Protein AF-W1PPG0-F1 (afdb_monomer_lite)

Radius of gyration: 16.61 Å; chains: 1; bounding box: 39×31×43 Å

Sequence (129 aa):
MTYHSLPLGDLSLLHAANICTERLAMVAVKHGFYNYLLRDAPNLDAKDSEFIEAVNESPDDVDWLTKAPKVLADVVESIVGAVFVDFDRNFIFFGMFSACFLSPSTSQEPLKTIYSLSSKSVVKRKGSN

pLDDT: mean 70.2, std 15.59, range [37.06, 93.12]

Organism: Amborella trichopoda (NCBI:txid13333)

Foldseek 3Di:
DDPVPDDPVLVVLVVCVLLDLLLQLLLLLVVVVVVVDDDPCPPVCPLQVVQSVLCVVCVLPRDPVSDHDSVSNVVSVVVLVVVCVVVVNPVVVSVVCCCVSSVPPPDPPDSVVSVVVVVVVVVVVVPPD

Structure (mmCIF, N/CA/C/O backbone):
data_AF-W1PPG0-F1
#
_entry.id   AF-W1PPG0-F1
#
loop_
_atom_site.group_PDB
_atom_site.id
_atom_site.type_symbol
_atom_site.label_atom_id
_atom_site.label_alt_id
_atom_site.label_comp_id
_atom_site.label_asym_id
_atom_site.label_entity_id
_atom_site.label_seq_id
_atom_site.pdbx_PDB_ins_code
_atom_site.Cartn_x
_atom_site.Cartn_y
_atom_site.Cartn_z
_atom_site.occupancy
_atom_site.B_iso_or_equiv
_atom_site.auth_seq_id
_atom_site.auth_comp_id
_atom_site.auth_asym_id
_atom_site.auth_atom_id
_atom_site.pdbx_PDB_model_num
ATOM 1 N N . MET A 1 1 ? 11.111 12.548 -15.185 1.00 42.28 1 MET A N 1
ATOM 2 C CA . MET A 1 1 ? 12.584 12.478 -15.071 1.00 42.28 1 MET A CA 1
ATOM 3 C C . MET A 1 1 ? 12.985 11.015 -15.069 1.00 42.28 1 MET A C 1
ATOM 5 O O . MET A 1 1 ? 12.408 10.254 -14.309 1.00 42.28 1 MET A O 1
ATOM 9 N N . THR A 1 2 ? 13.891 10.604 -15.949 1.00 43.47 2 THR A N 1
ATOM 10 C CA . THR A 1 2 ? 14.351 9.212 -16.060 1.00 43.47 2 THR A CA 1
ATOM 11 C C . THR A 1 2 ? 15.441 8.930 -15.028 1.00 43.47 2 THR A C 1
ATOM 13 O O . THR A 1 2 ? 16.481 9.579 -15.044 1.00 43.47 2 THR A O 1
ATOM 16 N N . TYR A 1 3 ? 15.225 7.938 -14.163 1.00 54.56 3 TYR A N 1
ATOM 17 C CA . TYR A 1 3 ? 16.116 7.502 -13.072 1.00 54.56 3 TYR A CA 1
ATOM 18 C C . TYR A 1 3 ? 17.468 6.900 -13.520 1.00 54.56 3 TYR A C 1
ATOM 20 O O . TYR A 1 3 ? 18.195 6.326 -12.716 1.00 54.56 3 TYR A O 1
ATOM 28 N N . HIS A 1 4 ? 17.825 7.037 -14.799 1.00 54.91 4 HIS A N 1
ATOM 29 C CA . HIS A 1 4 ? 18.949 6.351 -15.442 1.00 54.91 4 HIS A CA 1
ATOM 30 C C . HIS A 1 4 ? 20.344 6.785 -14.966 1.00 54.91 4 HIS A C 1
ATOM 32 O O . HIS A 1 4 ? 21.317 6.114 -15.295 1.00 54.91 4 HIS A O 1
ATOM 38 N N . SER A 1 5 ? 20.461 7.878 -14.208 1.00 59.47 5 SER A N 1
ATOM 39 C CA . SER A 1 5 ? 21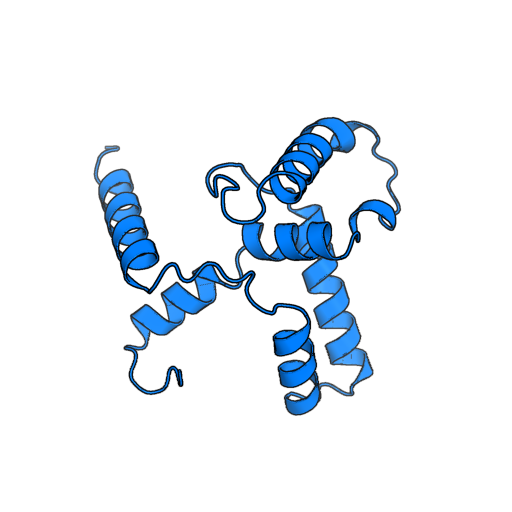.747 8.431 -13.759 1.00 59.47 5 SER A CA 1
ATOM 40 C C . SER A 1 5 ? 21.970 8.360 -12.245 1.00 59.47 5 SER A C 1
ATOM 42 O O . SER A 1 5 ? 22.908 8.982 -11.750 1.00 59.47 5 SER A O 1
ATOM 44 N N . LEU A 1 6 ? 21.108 7.667 -11.493 1.00 65.62 6 LEU A N 1
ATOM 45 C CA . LEU A 1 6 ? 21.263 7.548 -10.042 1.00 65.62 6 LEU A CA 1
ATOM 46 C C . LEU A 1 6 ? 22.181 6.370 -9.668 1.00 65.62 6 LEU A C 1
ATOM 48 O O . LEU A 1 6 ? 22.064 5.295 -10.261 1.00 65.62 6 LEU A O 1
ATOM 52 N N . PRO A 1 7 ? 23.065 6.535 -8.665 1.00 74.44 7 PRO A N 1
ATOM 53 C CA . PRO A 1 7 ? 23.816 5.432 -8.077 1.00 74.44 7 PRO A CA 1
ATOM 54 C C . PRO A 1 7 ? 22.894 4.298 -7.608 1.00 74.44 7 PRO A C 1
ATOM 56 O O . PRO A 1 7 ? 21.794 4.540 -7.111 1.00 74.44 7 PRO A O 1
ATOM 59 N N . LEU A 1 8 ? 23.361 3.048 -7.693 1.00 70.44 8 LEU A N 1
ATOM 60 C CA . LEU A 1 8 ? 22.568 1.862 -7.332 1.00 70.44 8 LEU A CA 1
ATOM 61 C C . LEU A 1 8 ? 22.054 1.900 -5.875 1.00 70.44 8 LEU A C 1
ATOM 63 O O . LEU A 1 8 ? 20.953 1.431 -5.582 1.00 70.44 8 LEU A O 1
ATOM 67 N N . GLY A 1 9 ? 22.830 2.509 -4.970 1.00 68.75 9 GLY A N 1
ATOM 68 C CA . GLY A 1 9 ? 22.429 2.741 -3.578 1.00 68.75 9 GLY A CA 1
ATOM 69 C C . GLY A 1 9 ? 21.269 3.732 -3.440 1.00 68.75 9 GLY A C 1
ATOM 70 O O . GLY A 1 9 ? 20.344 3.487 -2.668 1.00 68.75 9 GLY A O 1
ATOM 71 N N . ASP A 1 10 ? 21.259 4.793 -4.245 1.00 67.94 10 ASP A N 1
ATOM 72 C CA . ASP A 1 10 ? 20.203 5.809 -4.236 1.00 67.94 10 ASP A CA 1
ATOM 73 C C . ASP A 1 10 ? 18.919 5.291 -4.892 1.00 67.94 10 ASP A C 1
ATOM 75 O O . ASP A 1 10 ? 17.824 5.584 -4.418 1.00 67.94 10 ASP A O 1
ATOM 79 N N . LEU A 1 11 ? 19.039 4.453 -5.929 1.00 66.56 11 LEU A N 1
ATOM 80 C CA . LEU A 1 11 ? 17.904 3.726 -6.508 1.00 66.56 11 LEU A CA 1
ATOM 81 C C . LEU A 1 11 ? 17.260 2.779 -5.492 1.00 66.56 11 LEU A C 1
ATOM 83 O O . LEU A 1 11 ? 16.037 2.718 -5.401 1.00 66.56 11 LEU A O 1
ATOM 87 N N . SER A 1 12 ? 18.075 2.077 -4.703 1.00 67.38 12 SER A N 1
ATOM 88 C CA . SER A 1 12 ? 17.583 1.174 -3.656 1.00 67.38 12 SER A CA 1
ATOM 89 C C . SER A 1 12 ? 16.862 1.938 -2.541 1.00 67.38 12 SER A C 1
ATOM 91 O O . SER A 1 12 ? 15.810 1.504 -2.077 1.00 67.38 12 SER A O 1
ATOM 93 N N . LEU A 1 13 ? 17.387 3.100 -2.138 1.00 67.75 13 LEU A N 1
ATOM 94 C CA . LEU A 1 13 ? 16.743 3.978 -1.154 1.00 67.75 13 LEU A CA 1
ATOM 95 C C . LEU A 1 13 ? 15.439 4.579 -1.679 1.00 67.75 13 LEU A C 1
ATOM 97 O O . LEU A 1 13 ? 14.446 4.614 -0.957 1.00 67.75 13 LEU A O 1
ATOM 101 N N . LEU A 1 14 ? 15.424 5.019 -2.936 1.00 67.62 14 LEU A N 1
ATOM 102 C CA . LEU A 1 14 ? 14.225 5.533 -3.585 1.00 67.62 14 LEU A CA 1
ATOM 103 C C . LEU A 1 14 ? 13.149 4.447 -3.712 1.00 67.62 14 LEU A C 1
ATOM 105 O O . LEU A 1 14 ? 11.981 4.698 -3.437 1.00 67.62 14 LEU A O 1
ATOM 109 N N . HIS A 1 15 ? 13.548 3.233 -4.089 1.00 68.75 15 HIS A N 1
ATOM 110 C CA . HIS A 1 15 ? 12.657 2.081 -4.142 1.00 68.75 15 HIS A CA 1
ATOM 111 C C . HIS A 1 15 ? 12.074 1.769 -2.761 1.00 68.75 15 HIS A C 1
ATOM 113 O O . HIS A 1 15 ? 10.861 1.648 -2.624 1.00 68.75 15 HIS A O 1
ATOM 119 N N . ALA A 1 16 ? 12.914 1.714 -1.723 1.00 66.94 16 ALA A N 1
ATOM 120 C CA . ALA A 1 16 ? 12.466 1.483 -0.352 1.00 66.94 16 ALA A CA 1
ATOM 121 C C . ALA A 1 16 ? 11.517 2.582 0.154 1.00 66.94 16 ALA A C 1
ATOM 123 O O . ALA A 1 16 ? 10.581 2.281 0.881 1.00 66.94 16 ALA A O 1
ATOM 124 N N . ALA A 1 17 ? 11.726 3.838 -0.245 1.00 67.62 17 ALA A N 1
ATOM 125 C CA . ALA A 1 17 ? 10.855 4.954 0.123 1.00 67.62 17 ALA A CA 1
ATOM 126 C C . ALA A 1 17 ? 9.517 4.967 -0.638 1.00 67.62 17 ALA A C 1
ATOM 128 O O . ALA A 1 17 ? 8.542 5.532 -0.144 1.00 67.62 17 ALA A O 1
ATOM 129 N N . ASN A 1 18 ? 9.471 4.369 -1.833 1.00 68.56 18 ASN A N 1
ATOM 130 C CA . ASN A 1 18 ? 8.266 4.298 -2.661 1.00 68.56 18 ASN A CA 1
ATOM 131 C C . ASN A 1 18 ? 7.437 3.031 -2.406 1.00 68.56 18 ASN A C 1
ATOM 133 O O . ASN A 1 18 ? 6.225 3.062 -2.592 1.00 68.56 18 ASN A O 1
ATOM 137 N N . ILE A 1 19 ? 8.073 1.938 -1.977 1.00 73.62 19 ILE A N 1
ATOM 138 C CA . ILE A 1 19 ? 7.437 0.638 -1.709 1.00 73.62 19 ILE A CA 1
ATOM 139 C C . ILE A 1 19 ? 7.626 0.271 -0.232 1.00 73.62 19 ILE A C 1
ATOM 141 O O . ILE A 1 19 ? 8.122 -0.800 0.112 1.00 73.62 19 ILE A O 1
ATOM 145 N N . CYS A 1 20 ? 7.283 1.199 0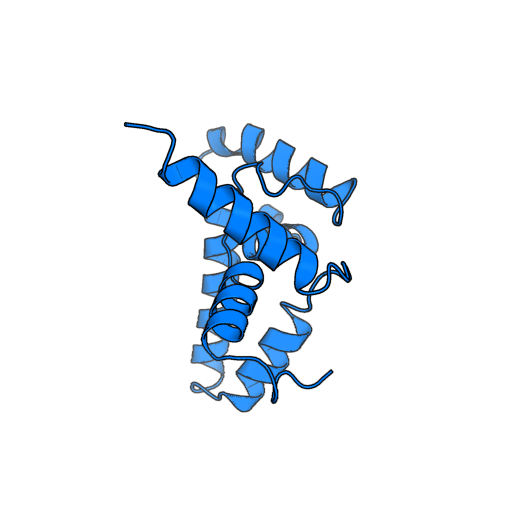.661 1.00 80.56 20 CYS A N 1
ATOM 146 C CA . CYS A 1 20 ? 7.178 0.910 2.087 1.00 80.56 20 CYS A CA 1
ATOM 147 C C . CYS A 1 20 ? 5.717 0.697 2.492 1.00 80.56 20 CYS A C 1
ATOM 149 O O . CYS A 1 20 ? 4.795 1.179 1.828 1.00 80.56 20 CYS A O 1
ATOM 151 N N . THR A 1 21 ? 5.520 -0.003 3.610 1.00 84.50 21 THR A N 1
ATOM 152 C CA . THR A 1 21 ? 4.202 -0.292 4.199 1.00 84.50 21 THR A CA 1
ATOM 153 C C . THR A 1 21 ? 3.342 0.965 4.295 1.00 84.50 21 THR A C 1
ATOM 155 O O . THR A 1 21 ? 2.164 0.934 3.966 1.00 84.50 21 THR A O 1
ATOM 158 N N . GLU A 1 22 ? 3.934 2.089 4.696 1.00 83.94 22 GLU A N 1
ATOM 159 C CA . GLU A 1 22 ? 3.253 3.370 4.852 1.00 83.94 22 GLU A CA 1
ATOM 160 C C . GLU A 1 22 ? 2.712 3.881 3.513 1.00 83.94 22 GLU A C 1
ATOM 162 O O . GLU A 1 22 ? 1.537 4.228 3.417 1.00 83.94 22 GLU A O 1
ATOM 167 N N . ARG A 1 23 ? 3.521 3.847 2.445 1.00 81.62 23 ARG A N 1
ATOM 168 C CA . ARG A 1 23 ? 3.082 4.265 1.105 1.00 81.62 23 ARG A CA 1
ATOM 169 C C . ARG A 1 23 ? 1.989 3.361 0.556 1.00 81.62 23 ARG A C 1
ATOM 171 O O . ARG A 1 23 ? 1.008 3.861 0.012 1.00 81.62 23 ARG A O 1
ATOM 178 N N . LEU A 1 24 ? 2.133 2.050 0.717 1.00 85.81 24 LEU A N 1
ATOM 179 C CA . LEU A 1 24 ? 1.127 1.095 0.254 1.00 85.81 24 LEU A CA 1
ATOM 180 C C . LEU A 1 24 ? -0.180 1.240 1.044 1.00 85.81 24 LEU A C 1
ATOM 182 O O . LEU A 1 24 ? -1.257 1.232 0.454 1.00 85.81 24 LEU A O 1
ATOM 186 N N . ALA A 1 25 ? -0.106 1.479 2.353 1.00 86.81 25 ALA A N 1
ATOM 187 C CA . ALA A 1 25 ? -1.282 1.762 3.164 1.00 86.81 25 ALA A CA 1
ATOM 188 C C . ALA A 1 25 ? -1.980 3.062 2.730 1.00 86.81 25 ALA A C 1
ATOM 190 O O . ALA A 1 25 ? -3.201 3.075 2.603 1.00 86.81 25 ALA A O 1
ATOM 191 N N . MET A 1 26 ? -1.235 4.129 2.419 1.00 84.62 26 MET A N 1
ATOM 192 C CA . MET A 1 26 ? -1.810 5.369 1.875 1.00 84.62 26 MET A CA 1
ATOM 193 C C . MET A 1 26 ? -2.529 5.141 0.539 1.00 84.62 26 MET A C 1
ATOM 195 O O . MET A 1 26 ? -3.610 5.687 0.326 1.00 84.62 26 MET A O 1
ATOM 199 N N . VAL A 1 27 ? -1.966 4.314 -0.352 1.00 85.75 27 VAL A N 1
ATOM 200 C CA . VAL A 1 27 ? -2.633 3.902 -1.602 1.00 85.75 27 VAL A CA 1
ATOM 201 C C . VAL A 1 27 ? -3.956 3.201 -1.283 1.00 85.75 27 VAL A C 1
ATOM 203 O O . VAL A 1 27 ? -4.980 3.516 -1.889 1.00 85.75 27 VAL A O 1
ATOM 206 N N . ALA A 1 28 ? -3.971 2.311 -0.289 1.00 88.00 28 ALA A N 1
ATOM 207 C CA . ALA A 1 28 ? -5.188 1.623 0.125 1.00 88.00 28 ALA A CA 1
ATOM 208 C C . ALA A 1 28 ? -6.282 2.586 0.608 1.00 88.00 28 ALA A C 1
ATOM 210 O O . ALA A 1 28 ? -7.449 2.413 0.250 1.00 88.00 28 ALA A O 1
ATOM 211 N N . VAL A 1 29 ? -5.911 3.614 1.379 1.00 86.69 29 VAL A N 1
ATOM 212 C CA . VAL A 1 29 ? -6.844 4.656 1.838 1.00 86.69 29 VAL A CA 1
ATOM 213 C C . VAL A 1 29 ? -7.352 5.489 0.664 1.00 86.69 29 VAL A C 1
ATOM 215 O O . VAL A 1 29 ? -8.562 5.626 0.498 1.00 86.69 29 VAL A O 1
ATOM 218 N N . LYS A 1 30 ? -6.451 5.959 -0.208 1.00 84.88 30 LYS A N 1
ATOM 219 C CA . LYS A 1 30 ? -6.786 6.762 -1.395 1.00 84.88 30 LYS A CA 1
ATOM 220 C C . LYS A 1 30 ? -7.795 6.068 -2.314 1.00 84.88 30 LYS A C 1
ATOM 222 O O . LYS A 1 30 ? -8.647 6.728 -2.902 1.00 84.88 30 LYS A O 1
ATOM 227 N N . HIS A 1 31 ? -7.698 4.747 -2.449 1.00 85.81 31 HIS A N 1
ATOM 228 C CA . HIS A 1 31 ? -8.615 3.947 -3.263 1.00 85.81 31 HIS A CA 1
ATOM 229 C C . HIS A 1 31 ? -9.812 3.381 -2.480 1.00 85.81 31 HIS A C 1
ATOM 231 O O . HIS A 1 31 ? -10.649 2.690 -3.059 1.00 85.81 31 HIS A O 1
ATOM 237 N N . GLY A 1 32 ? -9.923 3.675 -1.181 1.00 85.31 32 GLY A N 1
ATOM 238 C CA . GLY A 1 32 ? -11.039 3.241 -0.342 1.00 85.31 32 GLY A CA 1
ATOM 239 C C . GLY A 1 32 ? -11.067 1.738 -0.053 1.00 85.31 32 GLY A C 1
ATOM 240 O O . GLY A 1 32 ? -12.124 1.210 0.288 1.00 85.31 32 GLY A O 1
ATOM 241 N N . PHE A 1 33 ? -9.937 1.030 -0.170 1.00 85.75 33 PHE A N 1
ATOM 242 C CA . PHE A 1 33 ? -9.876 -0.427 0.029 1.00 85.75 33 PHE A CA 1
ATOM 243 C C . PHE A 1 33 ? -10.212 -0.868 1.445 1.00 85.75 33 PHE A C 1
ATOM 245 O O . PHE A 1 33 ? -10.706 -1.978 1.632 1.00 85.75 33 PHE A O 1
ATOM 252 N N . TYR A 1 34 ? -10.028 0.014 2.425 1.00 81.19 34 TYR A N 1
ATOM 253 C CA . TYR A 1 34 ? -10.445 -0.240 3.798 1.00 81.19 34 TYR A CA 1
ATOM 254 C C . TYR A 1 34 ? -11.918 -0.662 3.908 1.00 81.19 34 TYR A C 1
ATOM 256 O O . TYR A 1 34 ? -12.243 -1.571 4.666 1.00 81.19 34 TYR A O 1
ATOM 264 N N . ASN A 1 35 ? -12.799 -0.071 3.094 1.00 79.31 35 ASN A N 1
ATOM 265 C CA . ASN A 1 35 ? -14.240 -0.335 3.134 1.00 79.31 35 ASN A CA 1
ATOM 266 C C . ASN A 1 35 ? -14.625 -1.731 2.622 1.00 79.31 35 ASN A C 1
ATOM 268 O O . ASN A 1 35 ? -15.749 -2.175 2.839 1.00 79.31 35 ASN A O 1
ATOM 272 N N . TYR A 1 36 ? -13.711 -2.416 1.932 1.00 79.75 36 TYR A N 1
ATOM 273 C CA . TYR A 1 36 ? -13.945 -3.731 1.334 1.00 79.75 36 TYR A CA 1
ATOM 274 C C . TYR A 1 36 ? -13.260 -4.862 2.108 1.00 79.75 36 TYR A C 1
ATOM 276 O O . TYR A 1 36 ? -13.314 -6.021 1.694 1.00 79.75 36 TYR A O 1
ATOM 284 N N . LEU A 1 37 ? -12.617 -4.546 3.235 1.00 77.38 37 LEU A N 1
ATOM 285 C CA . LEU A 1 37 ? -11.995 -5.545 4.088 1.00 77.38 37 LEU A CA 1
ATOM 286 C C . LEU A 1 37 ? -13.055 -6.354 4.838 1.00 77.38 37 LEU A C 1
ATOM 288 O O . LEU A 1 37 ? -13.771 -5.837 5.693 1.00 77.38 37 LEU A O 1
ATOM 292 N N . LEU A 1 38 ? -13.102 -7.657 4.565 1.00 74.19 38 LEU A N 1
ATOM 293 C CA . LEU A 1 38 ? -13.847 -8.610 5.382 1.00 74.19 38 LEU A CA 1
ATOM 294 C C . LEU A 1 38 ? -13.086 -8.818 6.697 1.00 74.19 38 LEU A C 1
ATOM 296 O O . LEU A 1 38 ? -11.981 -9.361 6.691 1.00 74.19 38 LEU A O 1
ATOM 300 N N . ARG A 1 39 ? -13.650 -8.364 7.822 1.00 70.25 39 ARG A N 1
ATOM 301 C CA . ARG A 1 39 ? -12.994 -8.421 9.138 1.00 70.25 39 ARG A CA 1
ATOM 302 C C . ARG A 1 39 ? -13.870 -9.112 10.175 1.00 70.25 39 ARG A C 1
ATOM 304 O O . ARG A 1 39 ? -15.041 -8.780 10.312 1.00 70.25 39 ARG A O 1
ATOM 311 N N . ASP A 1 40 ? -13.251 -10.003 10.947 1.00 65.88 40 ASP A N 1
ATOM 312 C CA . ASP A 1 40 ? -13.802 -10.608 12.172 1.00 65.88 40 ASP A CA 1
ATOM 313 C C . ASP A 1 40 ? -13.079 -10.047 13.418 1.00 65.88 40 ASP A C 1
ATOM 315 O O . ASP A 1 40 ? -12.710 -10.755 14.353 1.00 65.88 40 ASP A O 1
ATOM 319 N N . ALA A 1 41 ? -12.734 -8.755 13.368 1.00 63.47 41 ALA A N 1
ATOM 320 C CA . ALA A 1 41 ? -11.896 -8.092 14.365 1.00 63.47 41 ALA A CA 1
ATOM 321 C C . ALA A 1 41 ? -12.253 -6.595 14.492 1.00 63.47 41 ALA A C 1
ATOM 323 O O . ALA A 1 41 ? -11.543 -5.749 13.944 1.00 63.47 41 ALA A O 1
ATOM 324 N N . PRO A 1 42 ? -13.317 -6.242 15.239 1.00 59.94 42 PRO A N 1
ATOM 325 C CA . PRO A 1 42 ? -13.749 -4.848 15.440 1.00 59.94 42 PRO A CA 1
ATOM 326 C C . PRO A 1 42 ? -12.707 -3.980 16.175 1.00 59.94 42 PRO A C 1
ATOM 328 O O . PRO A 1 42 ? -12.773 -2.756 16.189 1.00 59.94 42 PRO A O 1
ATOM 331 N N . ASN A 1 43 ? -11.695 -4.604 16.781 1.00 59.44 43 ASN A N 1
ATOM 332 C CA . ASN A 1 43 ? -10.694 -3.939 17.616 1.00 59.44 43 ASN A CA 1
ATOM 333 C C . ASN A 1 43 ? -9.580 -3.254 16.797 1.00 59.44 43 ASN A C 1
ATOM 335 O O . ASN A 1 43 ? -8.778 -2.518 17.372 1.00 59.44 43 ASN A O 1
ATOM 339 N N . LEU A 1 44 ? -9.492 -3.518 15.484 1.00 60.81 44 LEU A N 1
ATOM 340 C CA . LEU A 1 44 ? -8.556 -2.826 14.585 1.00 60.81 44 LEU A CA 1
ATOM 341 C C . LEU A 1 44 ? -9.044 -1.419 14.196 1.00 60.81 44 LEU A C 1
ATOM 343 O O . LEU A 1 44 ? -8.245 -0.602 13.747 1.00 60.81 44 LEU A O 1
ATOM 347 N N . ASP A 1 45 ? -10.320 -1.103 14.431 1.00 64.25 45 ASP A N 1
ATOM 348 C CA . ASP A 1 45 ? -10.953 0.091 13.869 1.00 64.25 45 ASP A CA 1
ATOM 349 C C . ASP A 1 45 ? -10.391 1.409 14.405 1.00 64.25 45 ASP A C 1
ATOM 351 O O . ASP A 1 45 ? -10.265 2.356 13.642 1.00 64.25 45 ASP A O 1
ATOM 355 N N . ALA A 1 46 ? -10.004 1.494 15.681 1.00 66.12 46 ALA A N 1
ATOM 356 C CA . ALA A 1 46 ? -9.600 2.779 16.260 1.00 66.12 46 ALA A CA 1
ATOM 357 C C . ALA A 1 46 ? -8.274 3.310 15.681 1.00 66.12 46 ALA A C 1
ATOM 359 O O . ALA A 1 46 ? -8.182 4.480 15.322 1.00 66.12 46 ALA A O 1
ATOM 360 N N . LYS A 1 47 ? -7.256 2.447 15.562 1.00 67.25 47 LYS A N 1
ATOM 361 C CA . LYS A 1 47 ? -5.936 2.835 15.028 1.00 67.25 47 LYS A CA 1
ATOM 362 C C . LYS A 1 47 ? -5.943 2.959 13.512 1.00 67.25 47 LYS A C 1
ATOM 364 O O . LYS A 1 47 ? -5.273 3.831 12.967 1.00 67.25 47 LYS A O 1
ATOM 369 N N . ASP A 1 48 ? -6.697 2.092 12.842 1.00 74.19 48 ASP A N 1
ATOM 370 C CA . ASP A 1 48 ? -6.827 2.155 11.394 1.00 74.19 48 ASP A CA 1
ATOM 371 C C . ASP A 1 48 ? -7.612 3.413 10.995 1.00 74.19 48 ASP A C 1
ATOM 373 O O . ASP A 1 48 ? -7.218 4.091 10.051 1.00 74.19 48 ASP A O 1
ATOM 377 N N . SER A 1 49 ? -8.656 3.782 11.752 1.00 76.62 49 SER A N 1
ATOM 378 C CA . SER A 1 49 ? -9.446 4.996 11.511 1.00 76.62 49 SER A CA 1
ATOM 379 C C . SER A 1 49 ? -8.638 6.276 11.703 1.00 76.62 49 SER A C 1
ATOM 381 O O . SER A 1 49 ? -8.751 7.160 10.866 1.00 76.62 49 SER A O 1
ATOM 383 N N . GLU A 1 50 ? -7.802 6.374 12.742 1.00 80.44 50 GLU A N 1
ATOM 384 C CA . GLU A 1 50 ? -6.928 7.541 12.959 1.00 80.44 50 GLU A CA 1
ATOM 385 C C . GLU A 1 50 ? -5.950 7.729 11.787 1.00 80.44 50 GLU A C 1
ATOM 387 O O . GLU A 1 50 ? -5.783 8.834 11.273 1.00 80.44 50 GLU A O 1
ATOM 392 N N . PHE A 1 51 ? -5.355 6.634 11.298 1.00 83.06 51 PHE A N 1
ATOM 393 C CA . PHE A 1 51 ? -4.493 6.678 10.116 1.00 83.06 51 PHE A CA 1
ATOM 394 C C . PHE A 1 51 ? -5.269 7.079 8.853 1.00 83.06 51 PHE A C 1
ATOM 396 O O . PHE A 1 51 ? -4.792 7.889 8.063 1.00 83.06 51 PHE A O 1
ATOM 403 N N . ILE A 1 52 ? -6.466 6.524 8.651 1.00 81.88 52 ILE A N 1
ATOM 404 C CA . ILE A 1 52 ? -7.323 6.835 7.499 1.00 81.88 52 ILE A CA 1
ATOM 405 C C . ILE A 1 52 ? -7.746 8.305 7.505 1.00 81.88 52 ILE A C 1
ATOM 407 O O . ILE A 1 52 ? -7.709 8.950 6.460 1.00 81.88 52 ILE A O 1
ATOM 411 N N . GLU A 1 53 ? -8.135 8.830 8.663 1.00 82.56 53 GLU A N 1
ATOM 412 C CA . GLU A 1 53 ? -8.520 10.228 8.844 1.00 82.56 53 GLU A CA 1
ATOM 413 C C . GLU A 1 53 ? -7.338 11.155 8.552 1.00 82.56 53 GLU A C 1
ATOM 415 O O . GLU A 1 53 ? -7.462 12.028 7.696 1.00 82.56 53 GLU A O 1
ATOM 420 N N . ALA A 1 54 ? -6.159 10.877 9.120 1.00 80.62 54 ALA A N 1
ATOM 421 C CA . ALA A 1 54 ? -4.944 11.649 8.859 1.00 80.62 54 ALA A CA 1
ATOM 422 C C . ALA A 1 54 ? -4.563 11.683 7.365 1.00 80.62 54 ALA A C 1
ATOM 424 O O . ALA A 1 54 ? -4.199 12.733 6.833 1.00 80.62 54 ALA A O 1
ATOM 425 N N . VAL A 1 55 ? -4.676 10.548 6.662 1.00 80.75 55 VAL A N 1
ATOM 426 C CA . VAL A 1 55 ? -4.416 10.470 5.213 1.00 80.75 55 VAL A CA 1
ATOM 427 C C . VAL A 1 55 ? -5.461 11.242 4.401 1.00 80.75 55 VAL A C 1
ATOM 429 O O . VAL A 1 55 ? -5.113 11.835 3.381 1.00 80.75 55 VAL A O 1
ATOM 432 N N . ASN A 1 56 ? -6.726 11.241 4.825 1.00 79.94 56 ASN A N 1
ATOM 433 C CA . ASN A 1 56 ? 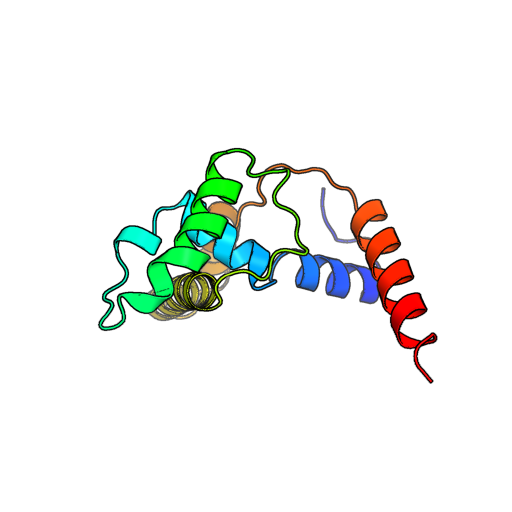-7.798 11.958 4.135 1.00 79.94 56 ASN A CA 1
ATOM 434 C C . ASN A 1 56 ? -7.745 13.476 4.360 1.00 79.94 56 ASN A C 1
ATOM 436 O O . ASN A 1 56 ? -8.074 14.224 3.440 1.00 79.94 56 ASN A O 1
ATOM 440 N N . GLU A 1 57 ? -7.350 13.934 5.550 1.00 80.31 57 GLU A N 1
ATOM 441 C CA . GLU A 1 57 ? -7.223 15.362 5.867 1.00 80.31 57 GLU A CA 1
ATOM 442 C C . GLU A 1 57 ? -6.035 16.005 5.148 1.00 80.31 57 GLU A C 1
ATOM 444 O O . GLU A 1 57 ? -6.179 17.067 4.541 1.00 80.31 57 GLU A O 1
ATOM 449 N N . SER A 1 58 ? -4.876 15.341 5.186 1.00 71.56 58 SER A N 1
ATOM 450 C CA . SER A 1 58 ? -3.614 15.891 4.690 1.00 71.56 58 SER A CA 1
ATOM 451 C C . SER A 1 58 ? -2.732 14.792 4.088 1.00 71.56 58 SER A C 1
ATOM 453 O O . SER A 1 58 ? -1.744 14.386 4.701 1.00 71.56 58 SER A O 1
ATOM 455 N N . PRO A 1 59 ? -3.023 14.316 2.862 1.00 65.25 59 PRO A N 1
ATOM 456 C CA . PRO A 1 59 ? -2.317 13.188 2.243 1.00 65.25 59 PRO A CA 1
ATOM 457 C C . PRO A 1 59 ? -0.812 13.423 2.043 1.00 65.25 59 PRO A C 1
ATOM 459 O O . PRO A 1 59 ? -0.053 12.458 1.953 1.00 65.25 59 PRO A O 1
ATOM 462 N N . ASP A 1 60 ? -0.370 14.681 1.985 1.00 63.50 60 ASP A N 1
ATOM 463 C CA . ASP A 1 60 ? 1.043 15.044 1.823 1.00 63.50 60 ASP A CA 1
ATOM 464 C C . ASP A 1 60 ? 1.765 15.314 3.156 1.00 63.50 60 ASP A C 1
ATOM 466 O O . ASP A 1 60 ? 2.994 15.341 3.181 1.00 63.50 60 ASP A O 1
ATOM 470 N N . ASP A 1 61 ? 1.012 15.459 4.249 1.00 60.56 61 ASP A N 1
ATOM 471 C CA . ASP A 1 61 ? 1.493 15.862 5.581 1.00 60.56 61 ASP A CA 1
ATOM 472 C C . ASP A 1 61 ? 1.338 14.739 6.621 1.00 60.56 61 ASP A C 1
ATOM 474 O O . ASP A 1 61 ? 1.604 14.930 7.809 1.00 60.56 61 ASP A O 1
ATOM 478 N N . VAL A 1 62 ? 0.923 13.545 6.177 1.00 62.59 62 VAL A N 1
ATOM 479 C CA . VAL A 1 62 ? 0.866 12.350 7.021 1.00 62.59 62 VAL A CA 1
ATOM 480 C C . VAL A 1 62 ? 2.262 12.100 7.569 1.00 62.59 62 VAL A C 1
ATOM 482 O O . VAL A 1 62 ? 3.186 11.768 6.818 1.00 62.59 62 VAL A O 1
ATOM 485 N N . ASP A 1 63 ? 2.417 12.267 8.884 1.00 62.31 63 ASP A N 1
ATOM 486 C CA . ASP A 1 63 ? 3.683 11.999 9.543 1.00 62.31 63 ASP A CA 1
ATOM 487 C C . ASP A 1 63 ? 4.033 10.531 9.294 1.00 62.31 63 ASP A C 1
ATOM 489 O O . ASP A 1 63 ? 3.380 9.611 9.791 1.00 62.31 63 ASP A O 1
ATOM 493 N N . TRP A 1 64 ? 5.067 10.306 8.491 1.00 57.16 64 TRP A N 1
ATOM 494 C CA . TRP A 1 64 ? 5.593 8.985 8.146 1.00 57.16 64 TRP A CA 1
ATOM 495 C C . TRP A 1 64 ? 6.083 8.221 9.386 1.00 57.16 64 TRP A C 1
ATOM 497 O O . TRP A 1 64 ? 6.389 7.032 9.303 1.00 57.16 64 TRP A O 1
ATOM 507 N N . LEU A 1 65 ? 6.176 8.898 10.537 1.00 53.06 65 LEU A N 1
ATOM 508 C CA . LEU A 1 65 ? 6.456 8.305 11.838 1.00 53.06 65 LEU A CA 1
ATOM 509 C C . LEU A 1 65 ? 5.240 7.587 12.451 1.00 53.06 65 LEU A C 1
ATOM 511 O O . LEU A 1 65 ? 5.405 6.746 13.340 1.00 53.06 65 LEU A O 1
ATOM 515 N N . THR A 1 66 ? 4.031 7.882 11.968 1.00 65.44 66 THR A N 1
ATOM 516 C CA . THR A 1 66 ? 2.804 7.184 12.355 1.00 65.44 66 THR A CA 1
ATOM 517 C C . THR A 1 66 ? 2.828 5.794 11.736 1.00 65.44 66 THR A C 1
ATOM 519 O O . THR A 1 66 ? 2.793 5.629 10.518 1.00 65.44 66 THR A O 1
ATOM 522 N N . LYS A 1 67 ? 2.935 4.764 12.578 1.00 77.62 67 LYS A N 1
ATOM 523 C CA . LYS A 1 67 ? 3.042 3.381 12.110 1.00 77.62 67 LYS A CA 1
ATOM 524 C C . LYS A 1 67 ? 1.769 2.982 11.362 1.00 77.62 67 LYS A C 1
ATOM 526 O O . LYS A 1 67 ? 0.730 2.786 11.989 1.00 77.62 67 LYS A O 1
ATOM 531 N N . ALA A 1 68 ? 1.882 2.819 10.047 1.00 80.62 68 ALA A N 1
ATOM 532 C CA . ALA A 1 68 ? 0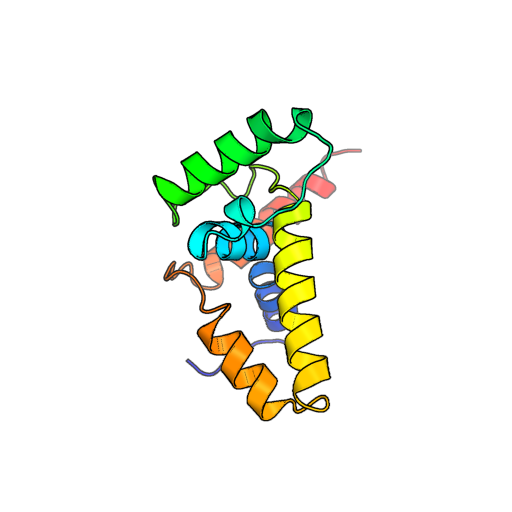.751 2.479 9.199 1.00 80.62 68 ALA A CA 1
ATOM 533 C C . ALA A 1 68 ? 0.166 1.089 9.524 1.00 80.62 68 ALA A C 1
ATOM 535 O O . ALA A 1 68 ? 0.910 0.164 9.891 1.00 80.62 68 ALA A O 1
ATOM 536 N N . PRO A 1 69 ? -1.153 0.900 9.340 1.00 84.12 69 PRO A N 1
ATOM 537 C CA . PRO A 1 69 ? -1.787 -0.406 9.427 1.00 84.12 69 PRO A CA 1
ATOM 538 C C . PRO A 1 69 ? -1.235 -1.354 8.365 1.00 84.12 69 PRO A C 1
ATOM 540 O O . PRO A 1 69 ? -1.468 -1.184 7.169 1.00 84.12 69 PRO A O 1
ATOM 543 N N . LYS A 1 70 ? -0.526 -2.400 8.798 1.00 86.81 70 LYS A N 1
ATOM 544 C CA . LYS A 1 70 ? 0.078 -3.370 7.874 1.00 86.81 70 LYS A CA 1
ATOM 545 C C . LYS A 1 70 ? -0.962 -4.040 6.967 1.00 86.81 70 LYS A C 1
ATOM 547 O O . LYS A 1 70 ? -0.696 -4.250 5.792 1.00 86.81 70 LYS A O 1
ATOM 552 N N . VAL A 1 71 ? -2.162 -4.292 7.490 1.00 86.25 71 VAL A N 1
ATOM 553 C CA . VAL A 1 71 ? -3.261 -4.909 6.735 1.00 86.25 71 VAL A CA 1
ATOM 554 C C . VAL A 1 71 ? -3.608 -4.131 5.461 1.00 86.25 71 VAL A C 1
ATOM 556 O O . VAL A 1 71 ? -3.892 -4.739 4.437 1.00 86.25 71 VAL A O 1
ATOM 559 N N . LEU A 1 72 ? -3.530 -2.798 5.485 1.00 87.38 72 LEU A N 1
ATOM 560 C CA . LEU A 1 72 ? -3.806 -1.967 4.313 1.00 87.38 72 LEU A CA 1
ATOM 561 C C . LEU A 1 72 ? -2.742 -2.148 3.225 1.00 87.38 72 LEU A C 1
ATOM 563 O O . LEU A 1 72 ? -3.076 -2.242 2.045 1.00 87.38 72 LEU A O 1
ATOM 567 N N . ALA A 1 73 ? -1.472 -2.234 3.624 1.00 88.19 73 ALA A N 1
ATOM 568 C CA . ALA A 1 73 ? -0.381 -2.529 2.705 1.00 88.19 73 ALA A CA 1
ATOM 569 C C . ALA A 1 73 ? -0.507 -3.945 2.124 1.00 88.19 73 ALA A C 1
ATOM 571 O O . ALA A 1 73 ? -0.458 -4.104 0.906 1.00 88.19 73 ALA A O 1
ATOM 572 N N . ASP A 1 74 ? -0.759 -4.945 2.975 1.00 88.62 74 ASP A N 1
ATOM 573 C CA . ASP A 1 74 ? -0.900 -6.349 2.571 1.00 88.62 74 ASP A CA 1
ATOM 574 C C . ASP A 1 74 ? -2.043 -6.526 1.541 1.00 88.62 74 ASP A C 1
ATOM 576 O O . ASP A 1 74 ? -1.933 -7.329 0.611 1.00 88.62 74 ASP A O 1
ATOM 580 N N . VAL A 1 75 ? -3.130 -5.748 1.646 1.00 89.69 75 VAL A N 1
ATOM 581 C CA . VAL A 1 75 ? -4.228 -5.729 0.657 1.00 89.69 75 VAL A CA 1
ATOM 582 C C . VAL A 1 75 ? -3.763 -5.202 -0.693 1.00 89.69 75 VAL A C 1
ATOM 584 O O . VAL A 1 75 ? -4.060 -5.805 -1.723 1.00 89.69 75 VAL A O 1
ATOM 587 N N . VAL A 1 76 ? -3.029 -4.090 -0.705 1.00 89.25 76 VAL A N 1
ATOM 588 C CA . VAL A 1 76 ? -2.488 -3.508 -1.939 1.00 89.25 76 VAL A CA 1
ATOM 589 C C . VAL A 1 76 ? -1.517 -4.480 -2.603 1.00 89.25 76 VAL A C 1
ATOM 591 O O . VAL A 1 76 ? -1.647 -4.733 -3.799 1.00 89.25 76 VAL A O 1
ATOM 594 N N . GLU A 1 77 ? -0.610 -5.090 -1.838 1.00 88.50 77 GLU A N 1
ATOM 595 C CA . GLU A 1 77 ? 0.298 -6.130 -2.337 1.00 88.50 77 GLU A CA 1
ATOM 596 C C . GLU A 1 77 ? -0.468 -7.332 -2.900 1.00 88.50 77 GLU A C 1
ATOM 598 O O . GLU A 1 77 ? -0.126 -7.840 -3.969 1.00 88.50 77 GLU A O 1
ATOM 603 N N . SER A 1 78 ? -1.544 -7.750 -2.230 1.00 91.44 78 SER A N 1
ATOM 604 C CA . SER A 1 78 ? -2.389 -8.860 -2.679 1.00 91.44 78 SER A CA 1
ATOM 605 C C . SER A 1 78 ? -3.113 -8.547 -3.991 1.00 91.44 78 SER A C 1
ATOM 607 O O . SER A 1 78 ? -3.140 -9.394 -4.880 1.00 91.44 78 SER A O 1
ATOM 609 N N . ILE A 1 79 ? -3.655 -7.334 -4.157 1.00 89.44 79 ILE A N 1
ATOM 610 C CA . ILE A 1 79 ? -4.292 -6.891 -5.411 1.00 89.44 79 ILE A CA 1
ATOM 611 C C . ILE A 1 79 ? -3.262 -6.853 -6.541 1.00 89.44 79 ILE A C 1
ATOM 613 O O . ILE A 1 79 ? -3.499 -7.394 -7.619 1.00 89.44 79 ILE A O 1
ATOM 617 N N . VAL A 1 80 ? -2.101 -6.248 -6.284 1.00 87.94 80 VAL A N 1
ATOM 618 C CA . VAL A 1 80 ? -0.995 -6.164 -7.245 1.00 87.94 80 VAL A CA 1
ATOM 619 C C . VAL A 1 80 ? -0.534 -7.566 -7.662 1.00 87.94 80 VAL A C 1
ATOM 621 O O . VAL A 1 80 ? -0.351 -7.825 -8.853 1.00 87.94 80 VAL A O 1
ATOM 624 N N . GLY A 1 81 ? -0.406 -8.492 -6.709 1.00 89.25 81 GLY A N 1
ATOM 625 C CA . GLY A 1 81 ? -0.066 -9.890 -6.963 1.00 89.25 81 GLY A CA 1
ATOM 626 C C . GLY A 1 81 ? -1.142 -10.641 -7.750 1.00 89.25 81 GLY A C 1
ATOM 627 O O . GLY A 1 81 ? -0.814 -11.366 -8.688 1.00 89.25 81 GLY A O 1
ATOM 628 N N . ALA A 1 82 ? -2.421 -10.438 -7.423 1.00 91.44 82 ALA A N 1
ATOM 629 C CA . ALA A 1 82 ? -3.540 -11.054 -8.131 1.00 91.44 82 ALA A CA 1
ATOM 630 C C . ALA A 1 82 ? -3.601 -10.598 -9.595 1.00 91.44 82 ALA A C 1
ATOM 632 O O . ALA A 1 82 ? -3.669 -11.436 -10.489 1.00 91.44 82 ALA A O 1
ATOM 633 N N . VAL A 1 83 ? -3.474 -9.290 -9.846 1.00 88.94 83 VAL A N 1
ATOM 634 C CA . VAL A 1 83 ? -3.372 -8.733 -11.204 1.00 88.94 83 VAL A CA 1
ATOM 635 C C . VAL A 1 83 ? -2.148 -9.307 -11.920 1.00 88.94 83 VAL A C 1
ATOM 637 O O . VAL A 1 83 ? -2.242 -9.746 -13.057 1.00 88.94 83 VAL A O 1
ATOM 640 N N . PHE A 1 84 ? -0.987 -9.387 -11.271 1.00 88.69 84 PHE A N 1
ATOM 641 C CA . PHE A 1 84 ? 0.195 -9.966 -11.914 1.00 88.69 84 PHE A CA 1
ATOM 642 C C . PHE A 1 84 ? -0.020 -11.417 -12.380 1.00 88.69 84 PHE A C 1
ATOM 644 O O . PHE A 1 84 ? 0.441 -11.790 -13.460 1.00 88.69 84 PHE A O 1
ATOM 651 N N . VAL A 1 85 ? -0.724 -12.228 -11.586 1.00 93.12 85 VAL A N 1
ATOM 652 C CA . VAL A 1 85 ? -1.053 -13.616 -11.941 1.00 93.12 85 VAL A CA 1
ATOM 653 C C . VAL A 1 85 ? -2.112 -13.686 -13.045 1.00 93.12 85 VAL A C 1
ATOM 655 O O . VAL A 1 85 ? -1.936 -14.476 -13.967 1.00 93.12 85 VAL A O 1
ATOM 658 N N . ASP A 1 86 ? -3.156 -12.855 -12.983 1.00 92.50 86 ASP A N 1
ATOM 659 C CA . ASP A 1 86 ? -4.253 -12.812 -13.968 1.00 92.50 86 ASP A CA 1
ATOM 660 C C . ASP A 1 86 ? -3.763 -12.437 -15.378 1.00 92.50 86 ASP A C 1
ATOM 662 O O . ASP A 1 86 ? -4.245 -12.952 -16.382 1.00 92.50 86 ASP A O 1
ATOM 666 N N . PHE A 1 87 ? -2.719 -11.607 -15.458 1.00 88.75 87 PHE A N 1
ATOM 667 C CA . PHE A 1 87 ? -2.095 -11.185 -16.715 1.00 88.75 87 PHE A CA 1
ATOM 668 C C . PHE A 1 87 ? -0.922 -12.079 -17.153 1.00 88.75 87 PHE A C 1
ATOM 670 O O . PHE A 1 87 ? 0.025 -11.590 -17.775 1.00 88.75 87 PHE A O 1
ATOM 677 N N . ASP A 1 88 ? -0.933 -13.371 -16.812 1.00 90.94 88 ASP A N 1
ATOM 678 C CA . ASP A 1 88 ? 0.104 -14.346 -17.192 1.00 90.94 88 ASP A CA 1
ATOM 679 C C . ASP A 1 88 ? 1.540 -13.895 -16.858 1.00 90.94 88 ASP A C 1
ATOM 681 O O . ASP A 1 88 ? 2.506 -14.237 -17.547 1.00 90.94 88 ASP A O 1
ATOM 685 N N . ARG A 1 89 ? 1.712 -13.123 -15.775 1.00 88.00 89 ARG A N 1
ATOM 686 C CA . ARG A 1 89 ? 3.003 -12.545 -15.360 1.00 88.00 89 ARG A CA 1
ATOM 687 C C . ARG A 1 89 ? 3.606 -11.585 -16.397 1.00 88.00 89 ARG A C 1
ATOM 689 O O . ARG A 1 89 ? 4.828 -11.472 -16.525 1.00 88.00 89 ARG A O 1
ATOM 696 N N . ASN A 1 90 ? 2.767 -10.866 -17.141 1.00 88.00 90 ASN A N 1
ATOM 697 C CA . ASN A 1 90 ? 3.204 -9.871 -18.116 1.00 88.00 90 ASN A CA 1
ATOM 698 C C . ASN A 1 90 ? 3.749 -8.603 -17.430 1.00 88.00 90 ASN A C 1
ATOM 700 O O . ASN A 1 90 ? 2.998 -7.742 -16.971 1.00 88.00 90 ASN A O 1
ATOM 704 N N . PHE A 1 91 ? 5.076 -8.458 -17.417 1.00 82.38 91 PHE A N 1
ATOM 705 C CA . PHE A 1 91 ? 5.765 -7.328 -16.783 1.00 82.38 91 PHE A CA 1
ATOM 706 C C . PHE A 1 91 ? 5.471 -5.958 -17.412 1.00 82.38 91 PHE A C 1
ATOM 708 O O . PHE A 1 91 ? 5.583 -4.944 -16.726 1.00 82.38 91 PHE A O 1
ATOM 715 N N . ILE A 1 92 ? 5.082 -5.899 -18.690 1.00 82.44 92 ILE A N 1
ATOM 716 C CA . ILE A 1 92 ? 4.741 -4.632 -19.356 1.00 82.44 92 ILE A CA 1
ATOM 717 C C . ILE A 1 92 ? 3.404 -4.126 -18.820 1.00 82.44 92 ILE A C 1
ATOM 719 O O . ILE A 1 92 ? 3.299 -2.978 -18.386 1.00 82.44 92 ILE A O 1
ATOM 723 N N . PHE A 1 93 ? 2.397 -5.002 -18.800 1.00 77.69 93 PHE A N 1
ATOM 724 C CA . PHE A 1 93 ? 1.089 -4.671 -18.245 1.00 77.69 93 PHE A CA 1
ATOM 725 C C . PHE A 1 93 ? 1.189 -4.371 -16.747 1.00 77.69 93 PHE A C 1
ATOM 727 O O . PHE A 1 93 ? 0.652 -3.371 -16.279 1.00 77.69 93 PHE A O 1
ATOM 734 N N . PHE A 1 94 ? 1.958 -5.177 -16.015 1.00 79.25 94 PHE A N 1
ATOM 735 C CA . PHE A 1 94 ? 2.244 -4.955 -14.604 1.00 79.25 94 PHE A CA 1
ATOM 736 C C . PHE A 1 94 ? 2.892 -3.593 -14.339 1.00 79.25 94 PHE A C 1
ATOM 738 O O . PHE A 1 94 ? 2.485 -2.894 -13.414 1.00 79.25 94 PHE A O 1
ATOM 745 N N . GLY A 1 95 ? 3.877 -3.195 -15.148 1.00 76.38 95 GLY A N 1
ATOM 746 C CA . GLY A 1 95 ? 4.525 -1.890 -15.035 1.00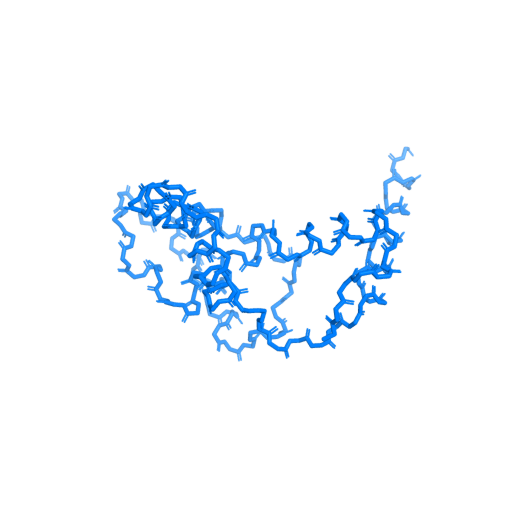 76.38 95 GLY A CA 1
ATOM 747 C C . GLY A 1 95 ? 3.555 -0.737 -15.290 1.00 76.38 95 GLY A C 1
ATOM 748 O O . GLY A 1 95 ? 3.563 0.241 -14.548 1.00 76.38 95 GLY A O 1
ATOM 749 N N . MET A 1 96 ? 2.676 -0.871 -16.286 1.00 79.06 96 MET A N 1
ATOM 750 C CA . MET A 1 96 ? 1.645 0.126 -16.591 1.00 79.06 96 MET A CA 1
ATOM 751 C C . MET A 1 96 ? 0.601 0.229 -15.472 1.00 79.06 96 MET A C 1
ATOM 753 O O . MET A 1 96 ? 0.303 1.330 -15.010 1.00 79.06 96 MET A O 1
ATOM 757 N N . PHE A 1 97 ? 0.101 -0.912 -14.991 1.00 78.00 97 PHE A N 1
ATOM 758 C CA . PHE A 1 97 ? -0.819 -0.978 -13.860 1.00 78.00 97 PHE A CA 1
ATOM 759 C C . PHE A 1 97 ? -0.186 -0.362 -12.615 1.00 78.00 97 PHE A C 1
ATOM 761 O O . PHE A 1 97 ? -0.747 0.566 -12.049 1.00 78.00 97 PHE A O 1
ATOM 768 N N . SER A 1 98 ? 1.017 -0.799 -12.239 1.00 72.69 98 SER A N 1
ATOM 769 C CA . SER A 1 98 ? 1.728 -0.300 -11.060 1.00 72.69 98 SER A CA 1
ATOM 770 C C . SER A 1 98 ? 2.025 1.194 -11.158 1.00 72.69 98 SER A C 1
ATOM 772 O O . SER A 1 98 ? 1.873 1.903 -10.173 1.00 72.69 98 SER A O 1
ATOM 774 N N . ALA A 1 99 ? 2.388 1.710 -12.335 1.00 76.12 99 ALA A N 1
ATOM 775 C CA . ALA A 1 99 ? 2.621 3.140 -12.523 1.00 76.12 99 ALA A CA 1
ATOM 776 C C . ALA A 1 99 ? 1.343 3.973 -12.339 1.00 76.12 99 ALA A C 1
ATOM 778 O O . ALA A 1 99 ? 1.397 5.044 -11.740 1.00 76.12 99 ALA A O 1
ATOM 779 N N . CYS A 1 100 ? 0.192 3.498 -12.820 1.00 72.44 100 CYS A N 1
ATOM 780 C CA . CYS A 1 100 ? -1.091 4.176 -12.621 1.00 72.44 100 CYS A CA 1
ATOM 781 C C . CYS A 1 100 ? -1.625 4.016 -11.191 1.00 72.44 100 CYS A C 1
ATOM 783 O O . CYS A 1 100 ? -2.167 4.958 -10.621 1.00 72.44 100 CYS A O 1
ATOM 785 N N . PHE A 1 101 ? -1.468 2.826 -10.621 1.00 70.56 101 PHE A N 1
ATOM 786 C CA . PHE A 1 101 ? -2.061 2.412 -9.354 1.00 70.56 101 PHE A CA 1
ATOM 787 C C . PHE A 1 101 ? -1.263 2.897 -8.145 1.00 70.56 101 PHE A C 1
ATOM 789 O O . PHE A 1 101 ? -1.816 3.448 -7.202 1.00 70.56 101 PHE A O 1
ATOM 796 N N . LEU A 1 102 ? 0.060 2.758 -8.210 1.00 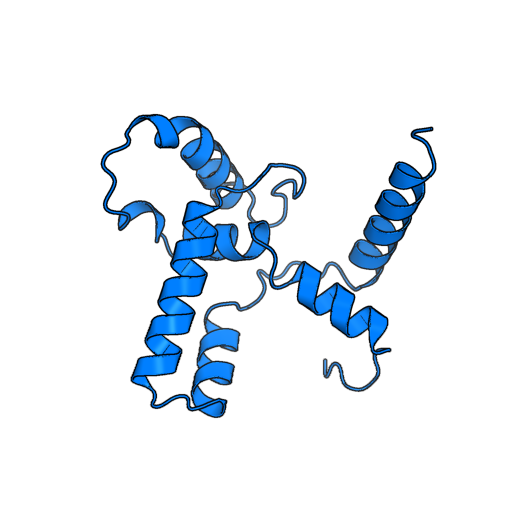71.94 102 LEU A N 1
ATOM 797 C CA . LEU A 1 102 ? 1.003 3.233 -7.198 1.00 71.94 102 LEU A CA 1
ATOM 798 C C . LEU A 1 102 ? 1.546 4.621 -7.544 1.00 71.94 102 LEU A C 1
ATOM 800 O O . LEU A 1 102 ? 2.571 5.014 -6.986 1.00 71.94 102 LEU A O 1
ATOM 804 N N . SER A 1 103 ? 0.908 5.343 -8.482 1.00 62.72 103 SER A N 1
ATOM 805 C CA . SER A 1 103 ? 1.326 6.692 -8.872 1.00 62.72 103 SER A CA 1
ATOM 806 C C . SER A 1 103 ? 1.631 7.492 -7.608 1.00 62.72 103 SER A C 1
ATOM 808 O O . SER A 1 103 ? 0.740 7.613 -6.756 1.00 62.72 103 SER A O 1
ATOM 810 N N . PRO A 1 104 ? 2.868 7.998 -7.451 1.00 54.06 104 PRO A N 1
ATOM 811 C CA . PRO A 1 104 ? 3.238 8.703 -6.241 1.00 54.06 104 PRO A CA 1
ATOM 812 C C . PRO A 1 104 ? 2.255 9.857 -6.067 1.00 54.06 104 PRO A C 1
ATOM 814 O O . PRO A 1 104 ? 2.059 10.645 -6.998 1.00 54.06 104 PRO A O 1
ATOM 817 N N . SER A 1 105 ? 1.611 9.936 -4.892 1.00 49.88 105 SER A N 1
ATOM 818 C CA . SER A 1 105 ? 0.988 11.194 -4.472 1.00 49.88 105 SER A CA 1
ATOM 819 C C . SER A 1 105 ? 2.045 12.260 -4.688 1.00 49.88 105 SER A C 1
ATOM 821 O O . SER A 1 105 ? 3.211 12.044 -4.351 1.00 49.88 105 SER A O 1
ATOM 823 N N . THR A 1 106 ? 1.668 13.326 -5.372 1.00 42.44 106 THR A N 1
ATOM 824 C CA . THR A 1 106 ? 2.536 14.396 -5.844 1.00 42.44 106 THR A CA 1
ATOM 825 C C . THR A 1 106 ? 3.116 15.186 -4.678 1.00 42.44 106 THR A C 1
ATOM 827 O O . THR A 1 106 ? 2.859 16.369 -4.537 1.00 42.44 106 THR A O 1
ATOM 830 N N . SER A 1 107 ? 3.953 14.557 -3.868 1.00 40.22 107 SER A N 1
ATOM 831 C CA . SER A 1 107 ? 4.909 15.243 -3.033 1.00 40.22 107 SER A CA 1
ATOM 832 C C . SER A 1 107 ? 6.243 15.094 -3.744 1.00 40.22 107 SER A C 1
ATOM 834 O O . SER A 1 107 ? 6.925 14.065 -3.684 1.00 40.22 107 SER A O 1
ATOM 836 N N . GLN A 1 108 ? 6.570 16.122 -4.529 1.00 42.53 108 GLN A N 1
ATOM 837 C CA . GLN A 1 108 ? 7.945 16.426 -4.892 1.00 42.53 108 GLN A CA 1
ATOM 838 C C . GLN A 1 108 ? 8.720 16.694 -3.598 1.00 42.53 108 GLN A C 1
ATOM 840 O O . GLN A 1 108 ? 9.061 17.829 -3.305 1.00 42.53 108 GLN A O 1
ATOM 845 N N . GLU A 1 109 ? 9.040 15.659 -2.838 1.00 43.72 109 GLU A N 1
ATOM 846 C CA . GLU A 1 109 ? 10.123 15.725 -1.873 1.00 43.72 109 GLU A CA 1
ATOM 847 C C . GLU A 1 109 ? 11.326 15.098 -2.581 1.00 43.72 109 GLU A C 1
ATOM 849 O O . GLU A 1 109 ? 11.496 13.872 -2.600 1.00 43.72 109 GLU A O 1
ATOM 854 N N . PRO A 1 110 ? 12.109 15.923 -3.310 1.00 50.47 110 PRO A N 1
ATOM 855 C CA . PRO A 1 110 ? 13.215 15.445 -4.115 1.00 50.47 110 PRO A CA 1
ATOM 856 C C . PRO A 1 110 ? 14.184 14.747 -3.172 1.00 50.47 110 PRO A C 1
ATOM 858 O O . PRO A 1 110 ? 14.406 15.242 -2.075 1.00 50.47 110 PRO A O 1
ATOM 861 N N . LEU A 1 111 ? 14.759 13.630 -3.619 1.00 51.09 111 LEU A N 1
ATOM 862 C CA . LEU A 1 111 ? 15.911 12.867 -3.103 1.00 51.09 111 LEU A CA 1
ATOM 863 C C . LEU A 1 111 ? 16.648 13.411 -1.854 1.00 51.09 111 LEU A C 1
ATOM 865 O O . LEU A 1 111 ? 16.972 12.634 -0.965 1.00 51.09 111 LEU A O 1
ATOM 869 N N . LYS A 1 112 ? 16.886 14.724 -1.754 1.00 46.53 112 LYS A N 1
ATOM 870 C CA . LYS A 1 112 ? 17.300 15.475 -0.555 1.00 46.53 112 LYS A CA 1
ATOM 871 C C . LYS A 1 112 ? 16.572 15.080 0.737 1.00 46.53 112 LYS A C 1
ATOM 873 O O . LYS A 1 112 ? 17.246 14.904 1.751 1.00 46.53 112 LYS A O 1
ATOM 878 N N . THR A 1 113 ? 15.252 14.909 0.729 1.00 51.84 113 THR A N 1
ATOM 879 C CA . THR A 1 113 ? 14.497 14.592 1.957 1.00 51.84 113 THR A CA 1
ATOM 880 C C . THR A 1 113 ? 14.768 13.159 2.402 1.00 51.84 113 THR A C 1
ATOM 882 O O . THR A 1 113 ? 15.148 12.941 3.553 1.00 51.84 113 THR A O 1
ATOM 885 N N . ILE A 1 114 ? 14.773 12.207 1.461 1.00 53.09 114 ILE A N 1
ATOM 886 C CA . ILE A 1 114 ? 15.175 10.806 1.686 1.00 53.09 114 ILE A CA 1
ATOM 887 C C . ILE A 1 114 ? 16.640 10.719 2.163 1.00 53.09 114 ILE A C 1
ATOM 889 O O . ILE A 1 114 ? 16.948 9.990 3.108 1.00 53.09 114 ILE A O 1
ATOM 893 N N . TYR A 1 115 ? 17.543 11.517 1.585 1.00 52.59 115 TYR A N 1
ATOM 894 C CA . TYR A 1 115 ? 18.956 11.572 1.980 1.00 52.59 115 TYR A CA 1
ATOM 895 C C . TYR A 1 115 ? 19.139 12.131 3.402 1.00 52.59 115 TYR A C 1
ATOM 897 O O . TYR A 1 115 ? 19.916 11.600 4.203 1.00 52.59 115 TYR A O 1
ATOM 905 N N . SER A 1 116 ? 18.382 13.177 3.751 1.00 53.22 116 SER A N 1
ATOM 906 C CA . SER A 1 116 ? 18.407 13.787 5.085 1.00 53.22 116 SER A CA 1
ATOM 907 C C . SER A 1 116 ? 17.855 12.847 6.167 1.00 53.22 116 SER A C 1
ATOM 909 O O . SER A 1 116 ? 18.361 12.831 7.290 1.00 53.22 116 SER A O 1
ATOM 911 N N . LEU A 1 117 ? 16.870 12.014 5.821 1.00 54.19 117 LEU A N 1
ATOM 912 C CA . LEU A 1 117 ? 16.245 11.042 6.717 1.00 54.19 117 LEU A CA 1
ATOM 913 C C . LEU A 1 117 ? 17.115 9.795 6.912 1.00 54.19 117 LEU A C 1
ATOM 915 O O . LEU A 1 117 ? 17.300 9.356 8.046 1.00 54.19 117 LEU A O 1
ATOM 919 N N . SER A 1 118 ? 17.739 9.281 5.848 1.00 52.56 118 SER A N 1
ATOM 920 C CA . SER A 1 118 ? 18.725 8.192 5.941 1.00 52.56 118 SER A CA 1
ATOM 921 C C . SER A 1 118 ? 19.905 8.582 6.842 1.00 52.56 118 SER A C 1
ATOM 923 O O . SER A 1 118 ? 20.287 7.837 7.749 1.00 52.56 118 SER A O 1
ATOM 925 N N . SER A 1 119 ? 20.399 9.816 6.691 1.00 47.53 119 SER A N 1
ATOM 926 C CA . SER A 1 119 ? 21.469 10.368 7.529 1.00 47.53 119 SER A CA 1
ATOM 927 C C . SER A 1 119 ? 21.068 10.454 9.011 1.00 47.53 119 SER A C 1
ATOM 929 O O . SER A 1 119 ? 21.859 10.106 9.887 1.00 47.53 119 SER A O 1
ATOM 931 N N . LYS A 1 120 ? 19.820 10.839 9.318 1.00 52.09 120 LYS A N 1
ATOM 932 C CA . LYS A 1 120 ? 19.293 10.896 10.696 1.00 52.09 120 LYS A CA 1
ATOM 933 C C . LYS A 1 120 ? 19.091 9.504 11.316 1.00 52.09 120 LYS A C 1
ATOM 935 O O . LYS A 1 120 ? 19.412 9.307 12.488 1.00 52.09 120 LYS A O 1
ATOM 940 N N . SER A 1 121 ? 18.627 8.521 10.544 1.00 46.84 121 SER A N 1
ATOM 941 C CA . SER A 1 121 ? 18.411 7.142 11.014 1.00 46.84 121 SER A CA 1
ATOM 942 C C . SER A 1 121 ? 19.717 6.382 11.270 1.00 46.84 121 SER A C 1
ATOM 944 O O . SER A 1 121 ? 19.802 5.602 12.221 1.00 46.84 121 SER A O 1
ATOM 946 N N . VAL A 1 122 ? 20.761 6.637 10.474 1.00 43.97 122 VAL A N 1
ATOM 947 C CA . VAL A 1 122 ? 22.107 6.080 10.702 1.00 43.97 122 VAL A CA 1
ATOM 948 C C . VAL A 1 122 ? 22.750 6.677 11.957 1.00 43.97 122 VAL A C 1
ATOM 950 O O . VAL A 1 122 ? 23.362 5.947 12.738 1.00 43.97 122 VAL A O 1
ATOM 953 N N . VAL A 1 123 ? 22.565 7.978 12.204 1.00 42.34 123 VAL A N 1
ATOM 954 C CA . VAL A 1 123 ? 23.056 8.644 13.423 1.00 42.34 123 VAL A CA 1
ATOM 955 C C . VAL A 1 123 ? 22.335 8.124 14.672 1.00 42.34 123 VAL A C 1
ATOM 957 O O . VAL A 1 123 ? 22.987 7.842 15.676 1.00 42.34 123 VAL A O 1
ATOM 960 N N . LYS A 1 124 ? 21.017 7.889 14.607 1.00 43.22 124 LYS A N 1
ATOM 961 C CA . LYS A 1 124 ? 20.239 7.380 15.751 1.00 43.22 124 LYS A CA 1
ATOM 962 C C . LYS A 1 124 ? 20.626 5.950 16.162 1.00 43.22 124 LYS A C 1
ATOM 964 O O . LYS A 1 124 ? 20.583 5.636 17.345 1.00 43.22 124 LYS A O 1
ATOM 969 N N . ARG A 1 125 ? 21.080 5.103 15.225 1.00 40.84 125 ARG A N 1
ATOM 970 C CA . ARG A 1 125 ? 21.589 3.746 15.532 1.00 40.84 125 ARG A CA 1
ATOM 971 C C . ARG A 1 125 ? 22.980 3.727 16.177 1.00 40.84 125 ARG A C 1
ATOM 973 O O . ARG A 1 125 ? 23.321 2.734 16.803 1.00 40.84 125 ARG A O 1
ATOM 980 N N . LYS A 1 126 ? 23.778 4.792 16.042 1.00 43.25 126 LYS A N 1
ATOM 981 C CA . LYS A 1 126 ? 25.106 4.899 16.681 1.00 43.25 126 LYS A CA 1
ATOM 982 C C . LYS A 1 126 ? 25.076 5.519 18.085 1.00 43.25 126 LYS A C 1
ATOM 984 O O . LYS A 1 126 ? 26.091 5.473 18.767 1.00 43.25 126 LYS A O 1
ATOM 989 N N . GLY A 1 127 ? 23.947 6.093 18.505 1.00 40.50 127 GLY A N 1
ATOM 990 C CA . GLY A 1 127 ? 23.793 6.774 19.799 1.00 40.50 127 GLY A CA 1
ATOM 991 C C . GLY A 1 127 ? 23.122 5.952 20.903 1.00 40.50 127 GLY A C 1
ATOM 992 O O . GLY A 1 127 ? 22.782 6.520 21.932 1.00 40.50 127 GLY A O 1
ATOM 993 N N . SER A 1 128 ? 22.891 4.654 20.692 1.00 44.84 128 SER A N 1
ATOM 994 C CA . SER A 1 128 ? 22.289 3.761 21.687 1.00 44.84 128 SER A CA 1
ATOM 995 C C . SER A 1 128 ? 23.220 2.577 21.944 1.00 44.84 128 SER A C 1
ATOM 997 O O . SER A 1 128 ? 22.922 1.460 21.531 1.00 44.84 128 SER A O 1
ATOM 999 N N . ASN A 1 129 ? 24.357 2.858 22.581 1.00 37.06 129 ASN A N 1
ATOM 1000 C CA . ASN A 1 129 ? 25.170 1.884 23.308 1.00 37.06 129 ASN A CA 1
ATOM 1001 C C . ASN A 1 129 ? 25.268 2.346 24.758 1.00 37.06 129 ASN A C 1
ATOM 1003 O O . ASN A 1 129 ? 25.538 3.554 24.946 1.00 37.06 129 ASN A O 1
#

Secondary structure (DSSP, 8-state):
--GGGS-HHHHHHHHHHHSSHHHHHHHHHHTTGGGG---S-GGGHHHHHHHHHHHHH-TTT--TTS---HHHHHHHHHHHHHHHHHTTT-HHHHHHHHHHHS---S----THHHHHHHHHHHHHHHS--

InterPro domains:
  IPR000999 Ribonuclease III domain [PF00636] (3-86)
  IPR000999 Ribonuclease III domain [PS50142] (1-88)
  IPR000999 Ribonuclease III domain [cd00593] (2-93)
  IPR036389 Ribonuclease III, endonuclease domain superfamily [G3DSA:1.10.1520.10] (1-108)
  IPR036389 Ribonuclease III, endonuclease domain superfamily [SSF69065] (2-93)